Protein AF-A0A818H452-F1 (afdb_monomer_lite)

Sequence (64 aa):
FNRMECLLFVTSITILFFLSYTYAQQCEQPLNVARFNCYPETDPTMDKCLERKCCWYSFKIDVK

Radius of gyration: 19.13 Å; chains: 1; bounding box: 25×23×63 Å

Foldseek 3Di:
DDPVVVVVVVVVVVVVVVVVVVPQEPQPDDPPDDDDPPDPDPDDDPVNCVVSVHHDDDPPVPPD

pLDDT: mean 75.29, std 12.84, range [39.62, 90.56]

Structure (mmCIF, N/CA/C/O backbone):
data_AF-A0A818H452-F1
#
_entry.id   AF-A0A818H452-F1
#
loop_
_atom_site.group_PDB
_atom_site.id
_atom_site.type_symbol
_atom_site.label_atom_id
_atom_site.label_alt_id
_atom_site.label_comp_id
_atom_site.label_asym_id
_atom_site.label_entity_id
_atom_site.label_seq_id
_atom_site.pdbx_PDB_ins_code
_atom_site.Cartn_x
_atom_site.Cartn_y
_atom_site.Cartn_z
_atom_site.occupancy
_atom_site.B_iso_or_equiv
_atom_site.auth_seq_id
_atom_site.auth_comp_id
_atom_site.auth_asym_id
_atom_site.auth_atom_id
_atom_site.pdbx_PDB_model_num
ATOM 1 N N . PHE A 1 1 ? -1.455 1.395 44.362 1.00 54.31 1 PHE A N 1
ATOM 2 C CA . PHE A 1 1 ? -1.126 1.792 42.982 1.00 54.31 1 PHE A CA 1
ATOM 3 C C . PHE A 1 1 ? 0.166 2.587 43.052 1.00 54.31 1 PHE A C 1
ATOM 5 O O . PHE A 1 1 ? 0.145 3.754 43.438 1.00 54.31 1 PHE A O 1
ATOM 12 N N . ASN A 1 2 ? 1.304 1.909 42.907 1.00 54.91 2 ASN A N 1
ATOM 13 C CA . ASN A 1 2 ? 2.604 2.483 43.240 1.00 54.91 2 ASN A CA 1
ATOM 14 C C . ASN A 1 2 ? 3.147 3.344 42.096 1.00 54.91 2 ASN A C 1
ATOM 16 O O . ASN A 1 2 ? 3.011 3.021 40.919 1.00 54.91 2 ASN A O 1
ATOM 20 N N . ARG A 1 3 ? 3.833 4.431 42.463 1.00 62.53 3 ARG A N 1
ATOM 21 C CA . ARG A 1 3 ? 4.390 5.446 41.549 1.00 62.53 3 ARG A CA 1
ATOM 22 C C . ARG A 1 3 ? 5.310 4.870 40.459 1.00 62.53 3 ARG A C 1
ATOM 24 O O . ARG A 1 3 ? 5.408 5.449 39.384 1.00 62.53 3 ARG A O 1
ATOM 31 N N . MET A 1 4 ? 5.966 3.738 40.728 1.00 60.66 4 MET A N 1
ATOM 32 C CA . MET A 1 4 ? 6.860 3.059 39.778 1.00 60.66 4 MET A CA 1
ATOM 33 C C . MET A 1 4 ? 6.112 2.220 38.730 1.00 60.66 4 MET A C 1
ATOM 35 O O . MET A 1 4 ? 6.592 2.092 37.609 1.00 60.66 4 MET A O 1
ATOM 39 N N . GLU A 1 5 ? 4.929 1.692 39.059 1.00 65.75 5 GLU A N 1
ATOM 40 C CA . GLU A 1 5 ? 4.130 0.853 38.151 1.00 65.75 5 GLU A CA 1
ATOM 41 C C . GLU A 1 5 ? 3.564 1.690 36.993 1.00 65.75 5 GLU A C 1
ATOM 43 O O . GL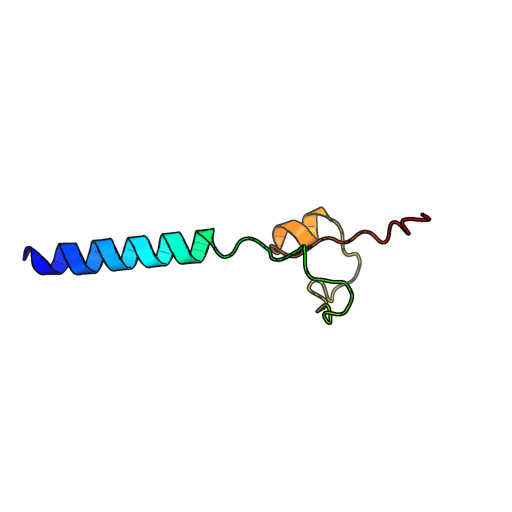U A 1 5 ? 3.601 1.267 35.840 1.00 65.75 5 GLU A O 1
ATOM 48 N N . CYS A 1 6 ? 3.152 2.934 37.272 1.00 70.00 6 CYS A N 1
ATOM 49 C CA . CYS A 1 6 ? 2.754 3.896 36.240 1.00 70.00 6 CYS A CA 1
ATOM 50 C C . CYS A 1 6 ? 3.906 4.244 35.295 1.00 70.00 6 CYS A C 1
ATOM 52 O O . CYS A 1 6 ? 3.691 4.387 34.096 1.00 70.00 6 CYS A O 1
ATOM 54 N N . LEU A 1 7 ? 5.124 4.392 35.829 1.00 73.56 7 LEU A N 1
ATOM 55 C CA . LEU A 1 7 ? 6.285 4.776 35.030 1.00 73.56 7 LEU A CA 1
ATOM 56 C C . LEU A 1 7 ? 6.608 3.697 33.989 1.00 73.56 7 LEU A C 1
ATOM 58 O O . LEU A 1 7 ? 6.808 4.018 32.823 1.00 73.56 7 LEU A O 1
ATOM 62 N N . LEU A 1 8 ? 6.581 2.425 34.405 1.00 78.69 8 LEU A N 1
ATOM 63 C CA . LEU A 1 8 ? 6.782 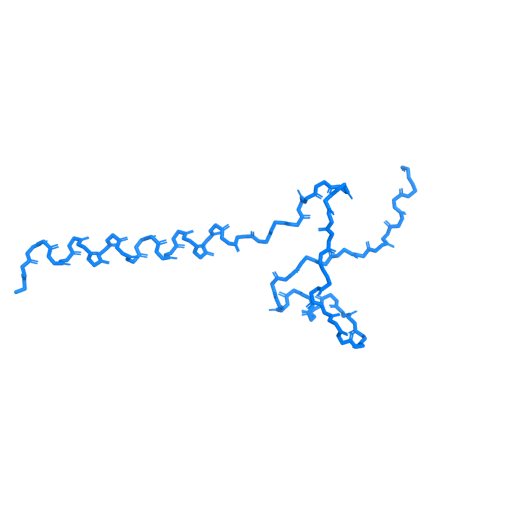1.268 33.525 1.00 78.69 8 LEU A CA 1
ATOM 64 C C . LEU A 1 8 ? 5.671 1.131 32.476 1.00 78.69 8 LEU A C 1
ATOM 66 O O . LEU A 1 8 ? 5.925 0.746 31.334 1.00 78.69 8 LEU A O 1
ATOM 70 N N . PHE A 1 9 ? 4.435 1.459 32.850 1.00 82.12 9 PHE A N 1
ATOM 71 C CA . PHE A 1 9 ? 3.296 1.394 31.941 1.00 82.12 9 PHE A CA 1
ATOM 72 C C . PHE A 1 9 ? 3.359 2.486 30.863 1.00 82.12 9 PHE A C 1
ATOM 74 O O . PHE A 1 9 ? 3.180 2.205 29.678 1.00 82.12 9 PHE A O 1
ATOM 81 N N . VAL A 1 10 ? 3.688 3.722 31.252 1.00 86.44 10 VAL A N 1
ATOM 82 C CA . VAL A 1 10 ? 3.807 4.857 30.324 1.00 86.44 10 VAL A CA 1
ATOM 83 C C . VAL A 1 10 ? 4.969 4.652 29.353 1.00 86.44 10 VAL A C 1
ATOM 85 O O . VAL A 1 10 ? 4.790 4.867 28.154 1.00 86.44 10 VAL A O 1
ATOM 88 N N . THR A 1 11 ? 6.125 4.174 29.825 1.00 87.25 11 THR A N 1
ATOM 89 C CA . THR A 1 11 ? 7.268 3.892 28.940 1.00 87.25 11 THR A CA 1
ATOM 90 C C . THR A 1 11 ? 6.943 2.789 27.932 1.00 87.25 11 THR A C 1
ATOM 92 O O . THR A 1 11 ? 7.216 2.950 26.742 1.00 87.25 11 THR A O 1
ATOM 95 N N . SER A 1 12 ? 6.275 1.716 28.367 1.00 86.19 12 SER A N 1
ATOM 96 C CA . SER A 1 12 ? 5.840 0.621 27.486 1.00 86.19 12 SER A CA 1
ATOM 97 C C . SER A 1 12 ? 4.899 1.109 26.381 1.00 86.19 12 SER A C 1
ATOM 99 O O . SER A 1 12 ? 5.093 0.783 25.210 1.00 86.19 12 SER A O 1
ATOM 101 N N . ILE A 1 13 ? 3.923 1.954 26.728 1.00 86.69 13 ILE A N 1
ATOM 102 C CA . ILE A 1 13 ? 3.006 2.562 25.755 1.00 86.69 13 ILE A CA 1
ATOM 103 C C . ILE A 1 13 ? 3.774 3.448 24.771 1.00 86.69 13 ILE A C 1
ATOM 105 O O . ILE A 1 13 ? 3.589 3.314 23.562 1.00 86.69 13 ILE A O 1
ATOM 109 N N . THR A 1 14 ? 4.672 4.313 25.251 1.00 86.38 14 THR A N 1
ATOM 110 C CA . THR A 1 14 ? 5.449 5.188 24.358 1.00 86.38 14 THR A CA 1
ATOM 111 C C . THR A 1 14 ? 6.319 4.408 23.372 1.00 86.38 14 THR A C 1
ATOM 113 O O . THR A 1 14 ? 6.392 4.796 22.209 1.00 86.38 14 THR A O 1
ATOM 116 N N . ILE A 1 15 ? 6.914 3.283 23.786 1.00 84.44 15 ILE A N 1
ATOM 117 C CA . ILE A 1 15 ? 7.720 2.423 22.905 1.00 84.44 15 ILE A CA 1
ATOM 118 C C . ILE A 1 15 ? 6.845 1.790 21.818 1.00 84.44 15 ILE A C 1
ATOM 120 O O . ILE A 1 15 ? 7.231 1.798 20.651 1.00 84.44 15 ILE A O 1
ATOM 124 N N . LEU A 1 16 ? 5.654 1.294 22.171 1.00 82.38 16 LEU A N 1
ATOM 125 C CA . LEU A 1 16 ? 4.712 0.710 21.207 1.00 82.38 16 LEU A CA 1
ATOM 126 C C . LEU A 1 16 ? 4.239 1.739 20.172 1.00 82.38 16 LEU A C 1
ATOM 128 O O . LEU A 1 16 ? 4.218 1.446 18.976 1.00 82.38 16 LEU A O 1
ATOM 132 N N . PHE A 1 17 ? 3.926 2.961 20.612 1.00 78.50 17 PHE A N 1
ATOM 133 C CA . PHE A 1 17 ? 3.570 4.056 19.708 1.00 78.50 17 PHE A CA 1
ATOM 134 C C . PHE A 1 17 ? 4.729 4.417 18.774 1.00 78.50 17 PHE A C 1
ATOM 136 O O . PHE A 1 17 ? 4.525 4.510 17.563 1.00 78.50 17 PHE A O 1
ATOM 143 N N . PHE A 1 18 ? 5.948 4.543 19.301 1.00 75.12 18 PHE A N 1
ATOM 144 C CA . PHE A 1 18 ? 7.130 4.818 18.483 1.00 75.12 18 PHE A CA 1
ATOM 145 C C . PHE A 1 18 ? 7.391 3.723 17.446 1.00 75.12 18 PHE A C 1
ATOM 147 O O . PHE A 1 18 ? 7.621 4.051 16.287 1.00 75.12 18 PHE A O 1
ATOM 154 N N . LEU A 1 19 ? 7.296 2.444 17.824 1.00 73.12 19 LEU A N 1
ATOM 155 C CA . LEU A 1 19 ? 7.492 1.322 16.898 1.00 73.12 19 LEU A CA 1
ATOM 156 C C . LEU A 1 19 ? 6.441 1.314 15.778 1.00 73.12 19 LEU A C 1
ATOM 158 O O . LEU A 1 19 ? 6.756 1.049 14.621 1.00 73.12 19 LEU A O 1
ATOM 162 N N . SER A 1 20 ? 5.188 1.633 16.114 1.00 68.69 20 SER A N 1
ATOM 163 C CA . SER A 1 20 ? 4.107 1.725 15.128 1.00 68.69 20 SER A CA 1
ATOM 164 C C . SER A 1 20 ? 4.287 2.894 14.155 1.00 68.69 20 SER A C 1
ATOM 166 O O . SER A 1 20 ? 3.931 2.775 12.985 1.00 68.69 20 SER A O 1
ATOM 168 N N . TYR A 1 21 ? 4.869 4.001 14.628 1.00 65.25 21 TYR A N 1
ATOM 169 C CA . TYR A 1 21 ? 5.138 5.193 13.829 1.0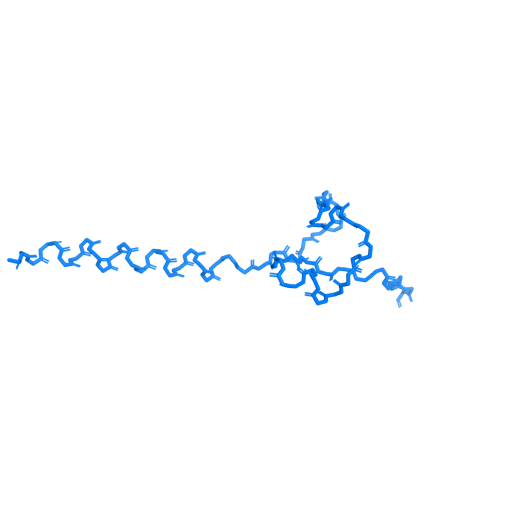0 65.25 21 TYR A CA 1
ATOM 170 C C . TYR A 1 21 ? 6.360 5.014 12.920 1.00 65.25 21 TYR A C 1
ATOM 172 O O . TYR A 1 21 ? 6.347 5.451 11.772 1.00 65.25 21 TYR A O 1
ATOM 180 N N . THR A 1 22 ? 7.412 4.352 13.411 1.00 59.59 22 THR A N 1
ATOM 181 C CA . THR A 1 22 ? 8.629 4.089 12.629 1.00 59.59 22 THR A CA 1
ATOM 182 C C . THR A 1 22 ? 8.481 2.926 11.655 1.00 59.59 22 THR A C 1
ATOM 184 O O . THR A 1 22 ? 9.268 2.837 10.715 1.00 59.59 22 THR A O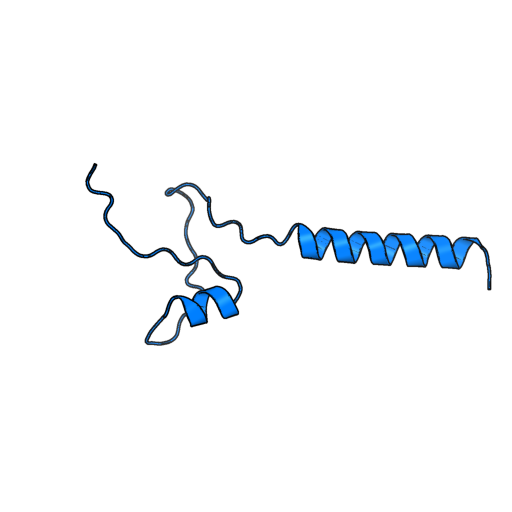 1
ATOM 187 N N . TYR A 1 23 ? 7.432 2.104 11.784 1.00 62.41 23 TYR A N 1
ATOM 188 C CA . TYR A 1 23 ? 6.944 1.223 10.716 1.00 62.41 23 TYR A CA 1
ATOM 189 C C . TYR A 1 23 ? 6.263 2.034 9.590 1.00 62.41 23 TYR A C 1
ATOM 191 O O . TYR A 1 23 ? 5.177 1.714 9.105 1.00 62.41 23 TYR A O 1
ATOM 199 N N . ALA A 1 24 ? 6.892 3.134 9.180 1.00 61.41 24 ALA A N 1
ATOM 200 C CA . ALA A 1 24 ? 6.614 3.774 7.913 1.00 61.41 24 ALA A CA 1
ATOM 201 C C . ALA A 1 24 ? 7.183 2.864 6.815 1.00 61.41 24 ALA A C 1
ATOM 203 O O . ALA A 1 24 ? 8.304 2.363 6.921 1.00 61.41 24 ALA A O 1
ATOM 204 N N . GLN A 1 25 ? 6.387 2.600 5.783 1.00 64.56 25 GLN A N 1
ATOM 205 C CA . GLN A 1 25 ? 6.770 1.711 4.690 1.00 64.56 25 GLN A CA 1
ATOM 206 C C . GLN A 1 25 ? 8.071 2.203 4.043 1.00 64.56 25 GLN A C 1
ATOM 208 O O . GLN A 1 25 ? 8.136 3.323 3.541 1.00 64.56 25 GLN A O 1
ATOM 213 N N . GLN A 1 26 ? 9.112 1.370 4.046 1.00 70.62 26 GLN A N 1
ATOM 214 C CA . GLN A 1 26 ? 10.408 1.693 3.447 1.00 70.62 26 GLN A CA 1
ATOM 215 C C . GLN A 1 26 ? 10.348 1.500 1.928 1.00 70.62 26 GLN A C 1
ATOM 217 O O . GLN A 1 26 ? 10.888 0.535 1.391 1.00 70.62 26 GLN A O 1
ATOM 222 N N . CYS A 1 27 ? 9.645 2.389 1.228 1.00 76.31 27 CYS A N 1
ATOM 223 C CA . CYS A 1 27 ? 9.473 2.272 -0.220 1.00 76.31 27 CYS A CA 1
ATOM 224 C C . CYS A 1 27 ? 10.640 2.854 -1.018 1.00 76.31 27 CYS A C 1
ATOM 226 O O . CYS A 1 27 ? 10.931 2.354 -2.098 1.00 76.31 27 CYS A O 1
ATOM 228 N N . GLU A 1 28 ? 11.381 3.814 -0.465 1.00 75.56 28 GLU A N 1
ATOM 229 C CA . GLU A 1 28 ? 12.603 4.369 -1.069 1.00 75.56 28 GLU A CA 1
ATOM 230 C C . GLU A 1 28 ? 13.831 3.489 -0.792 1.00 75.56 28 GLU A C 1
ATOM 232 O O . GLU A 1 28 ? 14.841 3.923 -0.238 1.00 75.56 28 GLU A O 1
ATOM 237 N N . GLN A 1 29 ? 13.744 2.209 -1.153 1.00 73.69 29 GLN A N 1
ATOM 238 C CA . GLN A 1 29 ? 14.905 1.321 -1.178 1.00 73.69 29 GLN A CA 1
ATOM 239 C C . GLN A 1 29 ? 15.593 1.417 -2.546 1.00 73.69 29 GLN A C 1
ATOM 241 O O . GLN A 1 29 ? 14.910 1.477 -3.576 1.00 73.69 29 GLN A O 1
ATOM 246 N N . PRO A 1 30 ? 16.937 1.421 -2.592 1.00 72.69 30 PRO A N 1
ATOM 247 C CA . PRO A 1 30 ? 17.651 1.513 -3.854 1.00 72.69 30 PRO A CA 1
ATOM 248 C C . PRO A 1 30 ? 17.376 0.277 -4.728 1.00 72.69 30 PRO A C 1
ATOM 250 O O . PRO A 1 30 ? 17.073 -0.810 -4.236 1.00 72.69 30 PRO A O 1
ATOM 253 N N . LEU A 1 31 ? 17.443 0.451 -6.053 1.00 70.38 31 LEU A N 1
ATOM 254 C CA . LEU A 1 31 ? 16.991 -0.546 -7.040 1.00 70.38 31 LEU A CA 1
ATOM 255 C C . LEU A 1 31 ? 17.743 -1.890 -6.960 1.00 70.38 31 LEU A C 1
ATOM 257 O O . LEU A 1 31 ? 17.267 -2.901 -7.467 1.00 70.38 31 LEU A O 1
ATOM 261 N N . ASN A 1 32 ? 18.921 -1.891 -6.333 1.00 70.56 32 ASN A N 1
ATOM 262 C CA . ASN A 1 32 ? 19.760 -3.063 -6.091 1.00 70.56 32 ASN A CA 1
ATOM 263 C C . ASN A 1 32 ? 19.305 -3.913 -4.891 1.00 70.56 32 ASN A C 1
ATOM 265 O O . ASN A 1 32 ? 19.915 -4.947 -4.621 1.00 70.56 32 ASN A O 1
ATOM 269 N N . VAL A 1 33 ? 18.266 -3.499 -4.164 1.00 76.62 33 VAL A N 1
ATOM 270 C CA . VAL A 1 33 ? 17.670 -4.292 -3.085 1.00 76.62 33 VAL A CA 1
ATOM 271 C C . VAL A 1 33 ? 16.639 -5.245 -3.677 1.00 76.62 33 VAL A C 1
ATOM 273 O O . VAL A 1 33 ? 15.733 -4.840 -4.408 1.00 76.62 33 VAL A O 1
ATOM 276 N N . ALA A 1 34 ? 16.770 -6.530 -3.346 1.00 75.50 34 ALA A N 1
ATOM 277 C CA . ALA A 1 34 ? 15.805 -7.543 -3.743 1.00 75.50 34 ALA A CA 1
ATOM 278 C C . ALA A 1 34 ? 14.418 -7.202 -3.174 1.00 75.50 34 ALA A C 1
ATOM 280 O O . ALA A 1 34 ? 14.243 -7.058 -1.964 1.00 75.50 34 ALA A O 1
ATOM 281 N N . ARG A 1 35 ? 13.426 -7.073 -4.058 1.00 79.31 35 ARG A N 1
ATOM 282 C CA . ARG A 1 35 ? 12.034 -6.804 -3.685 1.00 79.31 35 ARG A CA 1
ATOM 283 C C . ARG A 1 35 ? 11.305 -8.122 -3.457 1.00 79.31 35 ARG A C 1
ATOM 285 O O . ARG A 1 35 ? 11.383 -9.024 -4.287 1.00 79.31 35 ARG A O 1
ATOM 292 N N . PHE A 1 36 ? 10.576 -8.223 -2.352 1.00 83.19 36 PHE A N 1
ATOM 293 C CA . PHE A 1 36 ? 9.700 -9.360 -2.083 1.00 83.19 36 PHE A CA 1
ATOM 294 C C . PHE A 1 36 ? 8.308 -9.117 -2.681 1.00 83.19 36 PHE A C 1
ATOM 296 O O . PHE A 1 36 ? 7.795 -7.998 -2.624 1.00 83.19 36 PHE A O 1
ATOM 303 N N . ASN A 1 37 ? 7.679 -10.158 -3.237 1.00 85.69 37 ASN A N 1
ATOM 304 C CA . ASN A 1 37 ? 6.311 -10.043 -3.735 1.00 85.69 37 ASN A CA 1
ATOM 305 C C . ASN A 1 37 ? 5.309 -10.048 -2.568 1.00 85.69 37 A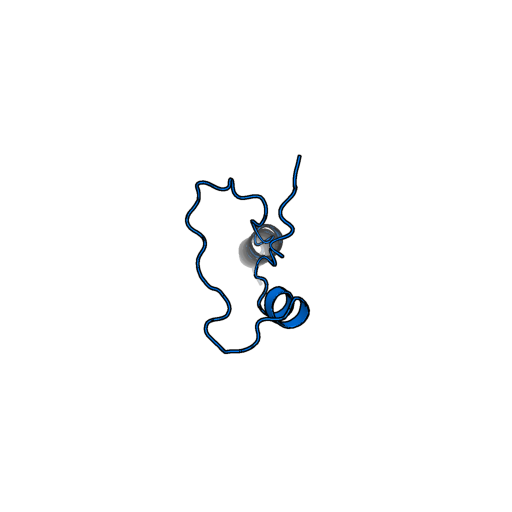SN A C 1
ATOM 307 O O . ASN A 1 37 ? 5.022 -11.088 -1.981 1.00 85.69 37 ASN A O 1
ATOM 311 N N . CYS A 1 38 ? 4.753 -8.879 -2.259 1.00 86.50 38 CYS A N 1
ATOM 312 C CA . CYS A 1 38 ? 3.762 -8.698 -1.199 1.00 86.50 38 CYS A CA 1
ATOM 313 C C . CYS A 1 38 ? 2.327 -9.118 -1.570 1.00 86.50 38 CYS A C 1
ATOM 315 O O . CYS A 1 38 ? 1.453 -9.197 -0.699 1.00 86.50 38 CYS A O 1
ATOM 317 N N . TYR A 1 39 ? 2.068 -9.382 -2.850 1.00 88.50 39 TYR A N 1
ATOM 318 C CA . TYR A 1 39 ? 0.763 -9.779 -3.362 1.00 88.50 39 TYR A CA 1
ATOM 319 C C . TYR A 1 39 ? 0.948 -10.992 -4.293 1.00 88.50 39 TYR A C 1
ATOM 321 O O . TYR A 1 39 ? 1.110 -10.838 -5.503 1.00 88.50 39 TYR A O 1
ATOM 329 N N . PRO A 1 40 ? 0.997 -12.217 -3.734 1.00 87.69 40 PRO A N 1
ATOM 330 C CA . PRO A 1 40 ? 1.224 -13.441 -4.509 1.00 87.69 40 PRO A CA 1
ATOM 331 C C . PRO A 1 40 ? 0.003 -13.891 -5.330 1.00 87.69 40 PRO A C 1
ATOM 333 O O . PRO A 1 40 ? 0.113 -14.810 -6.135 1.00 87.69 40 PRO A O 1
ATOM 336 N N . GLU A 1 41 ? -1.157 -13.273 -5.110 1.00 90.25 41 GLU A N 1
ATOM 337 C CA . GLU A 1 41 ? -2.406 -13.557 -5.817 1.00 90.25 41 GLU A CA 1
ATOM 338 C C . GLU A 1 41 ? -2.452 -12.876 -7.196 1.00 90.25 41 GLU A C 1
ATOM 340 O O . GLU A 1 41 ? -1.631 -12.021 -7.533 1.00 90.25 41 GLU A O 1
ATOM 345 N N . THR A 1 42 ? -3.448 -13.238 -8.002 1.00 84.81 42 THR A N 1
ATOM 346 C CA . THR A 1 42 ? -3.700 -12.616 -9.307 1.00 84.81 42 THR A CA 1
ATOM 347 C C . THR A 1 42 ? -4.319 -11.219 -9.137 1.00 84.81 42 THR A C 1
ATOM 349 O O . THR A 1 42 ? -5.042 -10.960 -8.172 1.00 84.81 42 THR A O 1
ATOM 352 N N . ASP A 1 43 ? -4.022 -10.307 -10.066 1.00 87.31 43 ASP A N 1
ATOM 353 C CA . ASP A 1 43 ? -4.534 -8.925 -10.114 1.00 87.31 43 ASP A CA 1
ATOM 354 C C . ASP A 1 43 ? -4.118 -8.014 -8.940 1.00 87.31 43 ASP A C 1
ATOM 356 O O . ASP A 1 43 ? -4.973 -7.517 -8.184 1.00 87.31 43 ASP A O 1
ATOM 360 N N . PRO A 1 44 ? -2.803 -7.749 -8.784 1.00 86.12 44 PRO A N 1
ATOM 361 C CA . PRO A 1 44 ? -2.325 -6.723 -7.870 1.00 86.12 44 PRO A CA 1
ATOM 362 C C . PRO A 1 44 ? -2.795 -5.342 -8.349 1.00 86.12 44 PRO A C 1
ATOM 364 O O . PRO A 1 44 ? -2.487 -4.913 -9.460 1.00 86.12 44 PRO A O 1
ATOM 367 N N . THR A 1 45 ? -3.522 -4.621 -7.497 1.00 90.56 45 THR A N 1
ATOM 368 C CA . THR A 1 45 ? -3.884 -3.214 -7.719 1.00 90.56 45 THR A CA 1
ATOM 369 C C . THR A 1 45 ? -3.197 -2.330 -6.685 1.00 90.56 45 THR A C 1
ATOM 371 O O . THR A 1 45 ? -2.809 -2.801 -5.612 1.00 90.56 45 THR A O 1
ATOM 374 N N . MET A 1 46 ? -3.056 -1.039 -6.997 1.00 87.88 46 MET A N 1
ATOM 375 C CA . MET A 1 46 ? -2.465 -0.062 -6.079 1.00 87.88 46 MET A CA 1
ATOM 376 C C . MET A 1 46 ? -3.185 -0.058 -4.731 1.00 87.88 46 MET A C 1
ATOM 378 O O . MET A 1 46 ? -2.533 -0.187 -3.699 1.00 87.88 46 MET A O 1
ATOM 382 N N . ASP A 1 47 ? -4.517 -0.005 -4.742 1.00 89.50 47 ASP A N 1
ATOM 383 C CA . ASP A 1 47 ? -5.322 0.027 -3.518 1.00 89.50 47 ASP A CA 1
ATOM 384 C C . ASP A 1 47 ? -5.082 -1.209 -2.643 1.00 89.50 47 ASP A C 1
ATOM 386 O O . ASP A 1 47 ? -4.805 -1.080 -1.452 1.00 89.50 47 ASP A O 1
ATOM 390 N N . LYS A 1 48 ? -5.070 -2.407 -3.245 1.00 89.62 48 LYS A N 1
ATOM 391 C CA . LYS A 1 48 ? -4.799 -3.666 -2.531 1.00 89.62 48 LYS A CA 1
ATOM 392 C C . LYS A 1 48 ? -3.370 -3.734 -1.980 1.00 89.62 48 LYS A C 1
ATOM 394 O O . LYS A 1 48 ? -3.134 -4.316 -0.922 1.00 89.62 48 LYS A O 1
ATOM 399 N N . CYS A 1 49 ? -2.397 -3.165 -2.692 1.00 87.62 49 CYS A N 1
ATOM 400 C CA . CYS A 1 49 ? -1.007 -3.107 -2.240 1.00 87.62 49 CYS A CA 1
ATOM 401 C C . CYS A 1 49 ? -0.854 -2.177 -1.026 1.00 87.62 49 CYS A C 1
ATOM 403 O O . CYS A 1 49 ? -0.236 -2.555 -0.026 1.00 87.62 49 CYS A O 1
ATOM 405 N N . LEU A 1 50 ? -1.479 -0.997 -1.084 1.00 85.06 50 LEU A N 1
ATOM 406 C CA . LEU A 1 50 ? -1.456 -0.011 -0.005 1.00 85.06 50 LEU A CA 1
ATOM 407 C C . LEU A 1 50 ? -2.238 -0.477 1.230 1.00 85.06 50 LEU A C 1
ATOM 409 O O . LEU A 1 50 ? -1.788 -0.236 2.351 1.00 85.06 50 LEU A O 1
ATOM 413 N N . GLU A 1 51 ? -3.346 -1.202 1.050 1.00 88.75 51 GLU A N 1
ATOM 414 C CA . GLU A 1 51 ? -4.104 -1.831 2.142 1.00 88.75 51 GLU A CA 1
ATOM 415 C C . GLU A 1 51 ? -3.228 -2.795 2.957 1.00 88.75 51 GLU A C 1
ATOM 417 O O . GLU A 1 51 ? -3.247 -2.785 4.190 1.00 88.75 51 GLU A O 1
ATOM 422 N N . ARG A 1 52 ? -2.371 -3.566 2.278 1.00 86.75 52 ARG A N 1
ATOM 423 C CA . ARG A 1 52 ? -1.397 -4.475 2.912 1.00 86.75 52 ARG A CA 1
ATOM 424 C C . ARG A 1 52 ? -0.173 -3.766 3.482 1.00 86.75 52 ARG A C 1
ATOM 426 O O . ARG A 1 52 ? 0.782 -4.416 3.900 1.00 86.75 52 ARG A O 1
ATOM 433 N N . LYS A 1 53 ? -0.185 -2.438 3.483 1.00 83.25 53 LYS A N 1
ATOM 434 C CA . LYS A 1 53 ? 0.931 -1.585 3.869 1.00 83.25 53 LYS A CA 1
ATOM 435 C C . LYS A 1 53 ? 2.229 -1.904 3.118 1.00 83.25 53 LYS A C 1
ATOM 437 O O . LYS A 1 53 ? 3.309 -1.883 3.702 1.00 83.25 53 LYS A O 1
ATOM 442 N N . CYS A 1 54 ? 2.114 -2.239 1.838 1.00 85.06 54 CYS A N 1
ATOM 443 C CA . CYS A 1 54 ? 3.250 -2.563 0.991 1.00 85.06 54 CYS A CA 1
ATOM 444 C C . CYS A 1 54 ? 3.496 -1.473 -0.052 1.00 85.06 54 CYS A C 1
ATOM 446 O O . CYS A 1 54 ? 2.639 -0.639 -0.337 1.00 85.06 54 CYS A O 1
ATOM 448 N N . CYS A 1 55 ? 4.690 -1.501 -0.634 1.00 84.94 55 CYS A N 1
ATOM 449 C CA . CYS A 1 55 ? 5.128 -0.485 -1.576 1.00 84.94 55 CYS A CA 1
ATOM 450 C C . CYS A 1 55 ? 4.611 -0.763 -2.984 1.00 84.94 55 CYS A C 1
ATOM 452 O O . CYS A 1 55 ? 4.999 -1.749 -3.616 1.00 84.94 55 CYS A O 1
ATOM 454 N N . TRP A 1 56 ? 3.790 0.149 -3.499 1.00 86.25 56 TRP A N 1
ATOM 455 C CA . TRP A 1 56 ? 3.348 0.111 -4.885 1.00 86.25 56 TRP A CA 1
ATOM 456 C C . TRP A 1 56 ? 4.390 0.757 -5.798 1.00 86.25 56 TRP A C 1
ATOM 458 O O . TRP A 1 56 ? 4.609 1.966 -5.758 1.00 86.25 5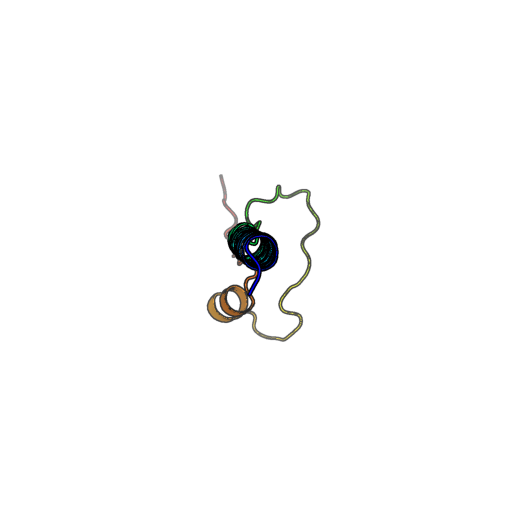6 TRP A O 1
ATOM 468 N N . TYR A 1 57 ? 5.005 -0.050 -6.658 1.00 79.56 57 TYR A N 1
ATOM 469 C CA . TYR A 1 57 ? 5.836 0.429 -7.757 1.00 79.56 57 TYR A CA 1
ATOM 470 C C . TYR A 1 57 ? 5.146 0.095 -9.074 1.00 79.56 57 TYR A C 1
ATOM 472 O O . TYR A 1 57 ? 5.220 -1.036 -9.553 1.00 79.56 57 TYR A O 1
ATOM 480 N N . SER A 1 58 ? 4.498 1.082 -9.692 1.00 69.06 58 SER A N 1
ATOM 481 C CA . SER A 1 58 ? 4.160 0.967 -11.109 1.00 69.06 58 SER A CA 1
ATOM 482 C C . SER A 1 58 ? 5.463 1.017 -11.899 1.00 69.06 58 SER A C 1
ATOM 484 O O . SER A 1 58 ? 6.215 1.978 -11.740 1.00 69.06 58 SER A O 1
ATOM 486 N N . PHE A 1 59 ? 5.727 0.034 -12.761 1.00 58.75 59 PHE A N 1
ATOM 487 C CA . PHE A 1 59 ? 6.740 0.161 -13.811 1.00 58.75 59 PHE A CA 1
ATOM 488 C C . PHE A 1 59 ? 6.305 1.268 -14.788 1.00 58.75 59 PHE A C 1
ATOM 490 O O . PHE A 1 59 ? 5.850 1.003 -15.897 1.00 58.75 59 PHE A O 1
ATOM 497 N N . LYS A 1 60 ? 6.411 2.533 -14.381 1.00 50.38 60 LYS A N 1
ATOM 498 C CA . LYS A 1 60 ? 6.663 3.600 -15.334 1.00 50.38 60 LYS A CA 1
ATOM 499 C C . LYS A 1 60 ? 8.144 3.475 -15.622 1.00 50.38 60 LYS A C 1
ATOM 501 O O . LYS A 1 60 ? 8.972 3.658 -14.740 1.00 50.38 60 LYS A O 1
ATOM 506 N N . ILE A 1 61 ? 8.464 3.024 -16.826 1.00 49.72 61 ILE A N 1
ATOM 507 C CA . ILE A 1 61 ? 9.813 3.171 -17.345 1.00 49.72 61 ILE A CA 1
ATOM 508 C C . ILE A 1 61 ? 10.014 4.682 -17.393 1.00 49.72 61 ILE A C 1
ATOM 510 O O . ILE A 1 61 ? 9.477 5.340 -18.284 1.00 49.72 61 ILE A O 1
ATOM 514 N N . ASP A 1 62 ? 10.705 5.235 -16.403 1.00 48.28 62 ASP A N 1
ATOM 515 C CA . ASP A 1 62 ? 11.246 6.580 -16.495 1.00 48.28 62 ASP A CA 1
ATOM 516 C C . ASP A 1 62 ? 12.304 6.528 -17.602 1.00 48.28 62 ASP A C 1
ATOM 518 O O . ASP A 1 62 ? 13.488 6.264 -17.382 1.00 48.28 62 ASP A O 1
ATOM 522 N N . VAL A 1 63 ? 11.843 6.674 -18.848 1.00 46.00 63 VAL A N 1
ATOM 523 C CA . VAL A 1 63 ? 12.706 6.987 -19.977 1.00 46.00 63 VAL A CA 1
ATOM 524 C C . VAL A 1 63 ? 13.157 8.427 -19.766 1.00 46.00 63 VAL A C 1
ATOM 526 O O . VAL A 1 63 ? 12.543 9.347 -20.291 1.00 46.00 63 VAL A O 1
ATOM 529 N N . LYS A 1 64 ? 14.270 8.532 -19.037 1.00 39.62 64 LYS A N 1
ATOM 530 C CA . LYS A 1 64 ? 15.252 9.619 -19.033 1.00 39.62 64 LYS A CA 1
ATOM 531 C C . LYS A 1 64 ? 14.859 10.951 -18.393 1.00 39.62 64 LYS A C 1
ATOM 533 O O . LYS A 1 64 ? 13.882 11.590 -18.830 1.00 39.62 64 LYS A O 1
#

Secondary structure (DSSP, 8-state):
--HHHHHHHHHHHHHHHHHHHH--------TTSPPP-S--SS---HHHHHHTT-----------